Protein AF-A0AAW0B832-F1 (afdb_monomer)

Sequence (137 aa):
MTLVGKISTYDYYRGLEKLTNNAGNLAFKKQYDSFCRAVREWQHLKSLKRGGRGNDASRPVDQTTDGELAVLCPACPHPGVNLPSNWQSVNLKKRFIYNLFLAVDACFRLKQKLVSSKATDPGLGTGWSYMVPDEPY

Mean predicted aligned error: 8.17 Å

Structure (mmCIF, N/CA/C/O backbone):
data_AF-A0AAW0B832-F1
#
_entry.id   AF-A0AAW0B832-F1
#
loop_
_atom_site.group_PDB
_atom_site.id
_atom_site.type_symbol
_atom_site.label_atom_id
_atom_site.label_alt_id
_atom_site.label_comp_id
_atom_site.label_asym_id
_atom_site.label_entity_id
_atom_site.label_seq_id
_atom_site.pdbx_PDB_ins_code
_atom_site.Cartn_x
_atom_site.Cartn_y
_atom_site.Cartn_z
_atom_site.occupancy
_atom_site.B_iso_or_equiv
_atom_site.auth_seq_id
_atom_site.auth_comp_id
_atom_site.auth_asym_id
_atom_site.auth_atom_id
_atom_site.pdbx_PDB_model_num
ATOM 1 N N . MET A 1 1 ? 19.879 9.768 6.921 1.00 33.75 1 MET A N 1
ATOM 2 C CA . MET A 1 1 ? 19.620 10.073 5.494 1.00 33.75 1 MET A CA 1
ATOM 3 C C . MET A 1 1 ? 18.203 9.627 5.143 1.00 33.75 1 MET A C 1
ATOM 5 O O . MET A 1 1 ? 17.993 8.479 4.784 1.00 33.75 1 MET A O 1
ATOM 9 N N . THR A 1 2 ? 17.209 10.494 5.315 1.00 37.25 2 THR A N 1
ATOM 10 C CA . THR A 1 2 ? 15.787 10.152 5.125 1.00 37.25 2 THR A CA 1
ATOM 11 C C . THR A 1 2 ? 15.099 11.260 4.340 1.00 37.25 2 THR A C 1
ATOM 13 O O . THR A 1 2 ? 14.367 12.077 4.884 1.00 37.25 2 THR A O 1
ATOM 16 N N . LEU A 1 3 ? 15.367 11.295 3.034 1.00 43.53 3 LEU A N 1
ATOM 17 C CA . LEU A 1 3 ? 14.600 12.081 2.066 1.00 43.53 3 LEU A CA 1
ATOM 18 C C . LEU A 1 3 ? 14.451 11.302 0.746 1.00 43.53 3 LEU A C 1
ATOM 20 O O . LEU A 1 3 ? 14.678 11.822 -0.336 1.00 43.53 3 LEU A O 1
ATOM 24 N N . VAL A 1 4 ? 14.098 10.017 0.835 1.00 48.00 4 VAL A N 1
ATOM 25 C CA . VAL A 1 4 ? 13.929 9.128 -0.336 1.00 48.00 4 VAL A CA 1
ATOM 26 C C . VAL A 1 4 ? 12.585 9.375 -1.060 1.00 48.00 4 VAL A C 1
ATOM 28 O O . VAL A 1 4 ? 12.332 8.828 -2.123 1.00 48.00 4 VAL A O 1
ATOM 31 N N . GLY A 1 5 ? 11.709 10.233 -0.525 1.00 49.81 5 GLY A N 1
ATOM 32 C CA . GLY A 1 5 ? 10.308 10.347 -0.954 1.00 49.81 5 GLY A CA 1
ATOM 33 C C . GLY A 1 5 ? 9.942 11.463 -1.942 1.00 49.81 5 GLY A C 1
ATOM 34 O O . GLY A 1 5 ? 8.768 11.812 -1.990 1.00 49.81 5 GLY A O 1
ATOM 35 N N . LYS A 1 6 ? 10.877 12.078 -2.684 1.00 61.22 6 LYS A N 1
ATOM 36 C CA . LYS A 1 6 ? 10.565 13.256 -3.534 1.00 61.22 6 LYS A CA 1
ATOM 37 C C . LYS A 1 6 ? 11.015 13.169 -4.997 1.00 61.22 6 LYS A C 1
ATOM 39 O O . LYS A 1 6 ? 11.259 14.199 -5.615 1.00 61.22 6 LYS A O 1
ATOM 44 N N . ILE A 1 7 ? 11.124 11.974 -5.569 1.00 79.81 7 ILE A N 1
ATOM 45 C CA . ILE A 1 7 ? 11.352 11.826 -7.014 1.00 79.81 7 ILE A CA 1
ATOM 46 C C . ILE A 1 7 ? 10.223 11.007 -7.622 1.00 79.81 7 ILE A C 1
ATOM 48 O O . ILE A 1 7 ? 9.800 10.001 -7.050 1.00 79.81 7 ILE A O 1
ATOM 52 N N . SER A 1 8 ? 9.696 11.462 -8.756 1.00 86.56 8 SER A N 1
ATOM 53 C CA . SER A 1 8 ? 8.678 10.699 -9.471 1.00 86.56 8 SER A CA 1
ATOM 54 C C . SER A 1 8 ? 9.293 9.415 -10.042 1.00 86.56 8 SER A C 1
ATOM 56 O O . SER A 1 8 ? 10.498 9.348 -10.300 1.00 86.56 8 SER A O 1
ATOM 58 N N . THR A 1 9 ? 8.468 8.395 -10.304 1.00 88.19 9 THR A N 1
ATOM 59 C CA . THR A 1 9 ? 8.899 7.179 -11.021 1.00 88.19 9 THR A CA 1
ATOM 60 C C . THR A 1 9 ? 9.581 7.526 -12.347 1.00 88.19 9 THR A C 1
ATOM 62 O O . THR A 1 9 ? 10.537 6.868 -12.750 1.00 88.19 9 THR A O 1
ATOM 65 N N . TYR A 1 10 ? 9.108 8.586 -13.012 1.00 88.94 10 TYR A N 1
ATOM 66 C CA . TYR A 1 10 ? 9.704 9.114 -14.236 1.00 88.94 10 TYR A CA 1
ATOM 67 C C . TYR A 1 10 ? 11.121 9.644 -14.008 1.00 88.94 10 TYR A C 1
ATOM 69 O O . TYR A 1 10 ? 12.038 9.216 -14.702 1.00 88.94 10 TYR A O 1
ATOM 77 N N . ASP A 1 11 ? 11.325 10.512 -13.016 1.00 90.69 11 ASP A N 1
ATOM 78 C CA . ASP A 1 11 ? 12.644 11.098 -12.743 1.00 90.69 11 ASP A CA 1
ATOM 79 C C . ASP 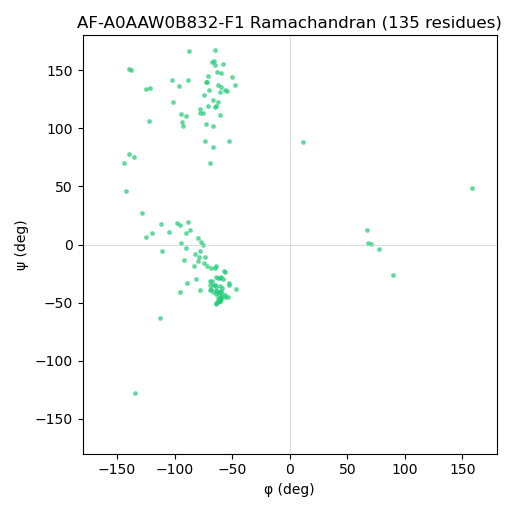A 1 11 ? 13.659 10.040 -12.316 1.00 90.69 11 ASP A C 1
ATOM 81 O O . ASP A 1 11 ? 14.809 10.073 -12.757 1.00 90.69 11 ASP A O 1
ATOM 85 N N . TYR A 1 12 ? 13.228 9.061 -11.515 1.00 90.62 12 TYR A N 1
ATOM 86 C CA . TYR A 1 12 ? 14.074 7.929 -11.146 1.00 90.62 12 TYR A CA 1
ATOM 87 C C . TYR A 1 12 ? 14.502 7.130 -12.382 1.00 90.62 12 TYR A C 1
ATOM 89 O O . TYR A 1 12 ? 15.691 6.879 -12.578 1.00 90.62 12 TYR A O 1
ATOM 97 N N . TYR A 1 13 ? 13.550 6.789 -13.255 1.00 91.75 13 TYR A N 1
ATOM 98 C CA . TYR A 1 13 ? 13.843 6.059 -14.486 1.00 91.75 13 TYR A CA 1
ATOM 99 C C . TYR A 1 13 ? 14.766 6.851 -15.423 1.00 91.75 13 TYR A C 1
ATOM 101 O O . TYR A 1 13 ? 15.730 6.301 -15.949 1.00 91.75 13 TYR A O 1
ATOM 109 N N . ARG A 1 14 ? 14.543 8.162 -15.573 1.00 89.50 14 ARG A N 1
ATOM 110 C CA . ARG A 1 14 ? 15.440 9.060 -16.323 1.00 89.50 14 ARG A CA 1
ATOM 111 C C . ARG A 1 14 ? 16.841 9.104 -15.716 1.00 89.50 14 ARG A C 1
ATOM 113 O O . ARG A 1 14 ? 17.817 9.213 -16.454 1.00 89.50 14 ARG A O 1
ATOM 120 N N . GLY A 1 15 ? 16.948 9.026 -14.392 1.00 91.12 15 GLY A N 1
ATOM 121 C CA . GLY A 1 15 ? 18.220 8.877 -13.692 1.00 91.12 15 GLY A CA 1
ATOM 122 C C . GLY A 1 15 ? 18.952 7.604 -14.112 1.00 91.12 15 GLY A C 1
ATOM 123 O O . GLY A 1 15 ? 20.124 7.679 -14.470 1.00 91.12 15 GLY A O 1
ATOM 124 N N . LEU A 1 16 ? 18.252 6.466 -14.155 1.00 90.81 16 LEU A N 1
ATOM 125 C CA . LEU A 1 16 ? 18.815 5.202 -14.646 1.00 90.81 16 LEU A CA 1
ATOM 126 C C . LEU A 1 16 ? 19.271 5.310 -16.106 1.00 90.81 16 LEU A C 1
ATOM 128 O O . LEU A 1 16 ? 20.401 4.943 -16.411 1.00 90.81 16 LEU A O 1
ATOM 132 N N . GLU A 1 17 ? 18.444 5.880 -16.989 1.00 90.44 17 GLU A N 1
ATOM 133 C CA . GLU A 1 17 ? 18.811 6.094 -18.398 1.00 90.44 17 GLU A CA 1
ATOM 134 C C . GLU A 1 17 ? 20.103 6.912 -18.533 1.00 90.44 17 GLU A C 1
ATOM 136 O O . GLU A 1 17 ? 20.990 6.545 -19.303 1.00 90.44 17 GLU A O 1
ATOM 141 N N . LYS A 1 18 ? 20.233 7.999 -17.762 1.00 90.06 18 LYS A N 1
ATOM 142 C CA . LYS A 1 18 ? 21.430 8.853 -17.771 1.00 90.06 18 LYS A CA 1
ATOM 143 C C . LYS A 1 18 ? 22.654 8.153 -17.188 1.00 90.06 18 LYS A C 1
ATOM 145 O O . LYS A 1 18 ? 23.745 8.338 -17.711 1.00 90.06 18 LYS A O 1
ATOM 150 N N . LEU A 1 19 ? 22.493 7.353 -16.134 1.00 91.19 19 LEU A N 1
ATOM 151 C CA . LEU A 1 19 ? 23.594 6.562 -15.573 1.00 91.19 19 LEU A CA 1
ATOM 152 C C . LEU A 1 19 ? 24.101 5.516 -16.570 1.00 91.19 19 LEU A C 1
ATOM 154 O O . LEU A 1 19 ? 25.299 5.260 -16.626 1.00 91.19 19 LEU A O 1
ATOM 158 N N . THR A 1 20 ? 23.205 4.938 -17.372 1.00 89.69 20 THR A N 1
ATOM 159 C CA . THR A 1 20 ? 23.568 3.965 -18.407 1.00 89.69 20 THR A CA 1
ATOM 160 C C . THR A 1 20 ? 24.148 4.625 -19.661 1.00 89.69 20 THR A C 1
ATOM 162 O O . THR A 1 20 ? 25.088 4.095 -20.243 1.00 89.69 20 THR A O 1
ATOM 165 N N . ASN A 1 21 ? 23.610 5.767 -20.094 1.00 89.56 21 ASN A N 1
ATOM 166 C CA . ASN A 1 21 ? 23.987 6.426 -21.347 1.00 89.56 21 ASN A CA 1
ATOM 167 C C . ASN A 1 21 ? 23.974 7.955 -21.218 1.00 89.56 21 ASN A C 1
ATOM 169 O O . ASN A 1 21 ? 23.133 8.647 -21.796 1.00 89.56 21 ASN A O 1
ATOM 173 N N . ASN A 1 22 ? 24.921 8.502 -20.463 1.00 88.44 22 ASN A N 1
ATOM 174 C CA . ASN A 1 22 ? 24.973 9.947 -20.243 1.00 88.44 22 ASN A CA 1
ATOM 175 C C . ASN A 1 22 ? 25.320 10.734 -21.522 1.00 88.44 22 ASN A C 1
ATOM 177 O O . ASN A 1 22 ? 24.865 11.859 -21.702 1.00 88.44 22 ASN A O 1
ATOM 181 N N . ALA A 1 23 ? 26.116 10.139 -22.417 1.00 89.88 23 ALA A N 1
ATOM 182 C CA . ALA A 1 23 ? 26.561 10.772 -23.659 1.00 89.88 23 ALA A CA 1
ATOM 183 C C . A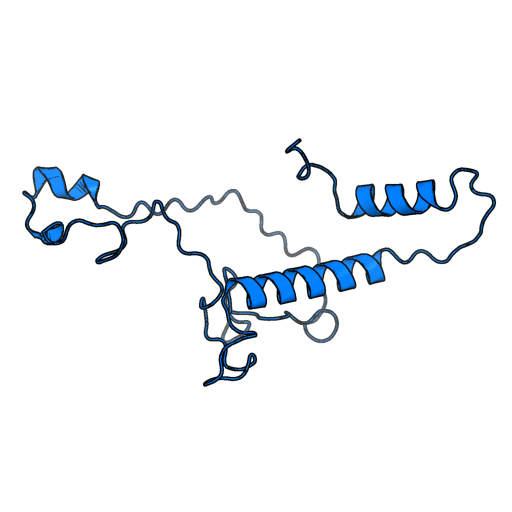LA A 1 23 ? 25.524 10.695 -24.795 1.00 89.88 23 ALA A C 1
ATOM 185 O O . ALA A 1 23 ? 25.724 11.304 -25.842 1.00 89.88 23 ALA A O 1
ATOM 186 N N . GLY A 1 24 ? 24.430 9.943 -24.617 1.00 85.69 24 GLY A N 1
ATOM 187 C CA . GLY A 1 24 ? 23.412 9.759 -25.653 1.00 85.69 24 GLY A CA 1
ATOM 188 C C . GLY A 1 24 ? 23.894 8.962 -26.871 1.00 85.69 24 GLY A C 1
ATOM 189 O O . GLY A 1 24 ? 23.209 8.947 -27.889 1.00 85.69 24 GLY A O 1
ATOM 190 N N . ASN A 1 25 ? 25.052 8.302 -26.784 1.00 89.44 25 ASN A N 1
ATOM 191 C CA . ASN A 1 25 ? 25.674 7.573 -27.891 1.00 89.44 25 ASN A CA 1
ATOM 192 C C . ASN A 1 25 ? 25.266 6.092 -27.952 1.00 89.44 25 ASN A C 1
ATOM 194 O O . ASN A 1 25 ? 25.495 5.439 -28.967 1.00 89.44 25 ASN A O 1
ATOM 198 N N . LEU A 1 26 ? 24.646 5.560 -26.895 1.00 87.75 26 LEU A N 1
ATOM 199 C CA . LEU A 1 26 ? 24.029 4.232 -26.909 1.00 87.75 26 LEU A CA 1
ATOM 200 C C . LEU A 1 26 ? 22.569 4.304 -27.382 1.00 87.75 26 LEU A C 1
ATOM 202 O O . LEU A 1 26 ? 21.818 5.198 -26.994 1.00 87.75 26 LEU A O 1
ATOM 206 N N . ALA A 1 27 ? 22.136 3.320 -28.168 1.00 83.62 27 ALA A N 1
ATOM 207 C CA . ALA A 1 27 ? 20.733 3.137 -28.522 1.00 83.62 27 ALA A CA 1
ATOM 208 C C . ALA A 1 27 ? 20.128 2.013 -27.673 1.00 83.62 27 ALA A C 1
ATOM 210 O O . ALA A 1 27 ? 20.603 0.879 -27.701 1.00 83.62 27 ALA A O 1
ATOM 211 N N . PHE A 1 28 ? 19.065 2.312 -26.928 1.00 85.38 28 PHE A N 1
ATOM 212 C CA . PHE A 1 28 ? 18.296 1.311 -26.191 1.00 85.38 28 PHE A CA 1
ATOM 213 C C . PHE A 1 28 ? 16.800 1.598 -26.293 1.00 85.38 28 PHE A C 1
ATOM 215 O O . PHE A 1 28 ? 16.362 2.741 -26.435 1.00 85.38 28 PHE A O 1
ATOM 222 N N . LYS A 1 29 ? 15.994 0.537 -26.217 1.00 87.50 29 LYS A N 1
ATOM 223 C CA . LYS A 1 29 ? 14.536 0.658 -26.179 1.00 87.50 29 LYS A CA 1
ATOM 224 C C . LYS A 1 29 ? 14.117 1.253 -24.837 1.00 87.50 29 LYS A C 1
ATOM 226 O O . LYS A 1 29 ? 14.542 0.767 -23.792 1.00 87.50 29 LYS A O 1
ATOM 231 N N . LYS A 1 30 ? 13.232 2.251 -24.856 1.00 87.75 30 LYS A N 1
ATOM 232 C CA . LYS A 1 30 ? 12.607 2.782 -23.639 1.00 87.75 30 LYS A CA 1
ATOM 233 C C . LYS A 1 30 ? 11.786 1.678 -22.960 1.00 87.75 30 LYS A C 1
ATOM 235 O O . LYS A 1 30 ? 10.882 1.109 -23.566 1.00 87.75 30 LYS A O 1
ATOM 240 N N . GLN A 1 31 ? 12.102 1.387 -21.703 1.00 91.62 31 GLN A N 1
ATOM 241 C CA . GLN A 1 31 ? 11.478 0.347 -20.868 1.00 91.62 31 GLN A CA 1
ATOM 242 C C . GLN A 1 31 ? 10.662 0.939 -19.709 1.00 91.62 31 GLN A C 1
ATOM 244 O O . GLN A 1 31 ? 10.356 0.238 -18.750 1.00 91.62 31 GLN A O 1
AT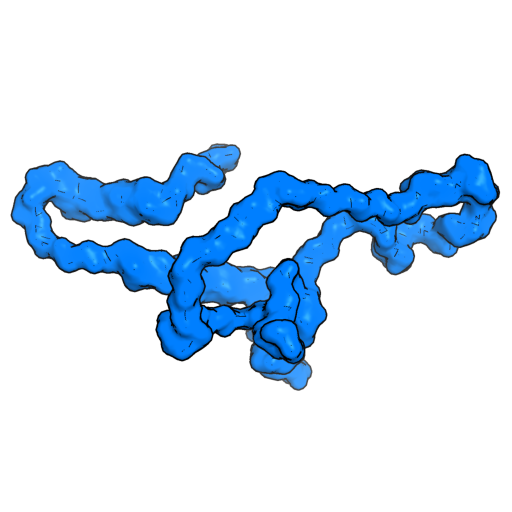OM 249 N N . TYR A 1 32 ? 10.308 2.225 -19.781 1.00 91.75 32 TYR A N 1
ATOM 250 C CA . TYR A 1 32 ? 9.593 2.922 -18.710 1.00 91.75 32 TYR A CA 1
ATOM 251 C C . TYR A 1 32 ? 8.304 2.203 -18.286 1.00 91.75 32 TYR A C 1
ATOM 253 O O . TYR A 1 32 ? 8.085 1.985 -17.100 1.00 91.75 32 TYR A O 1
ATOM 261 N N . ASP A 1 33 ? 7.491 1.751 -19.241 1.00 91.25 33 ASP A N 1
ATOM 262 C CA 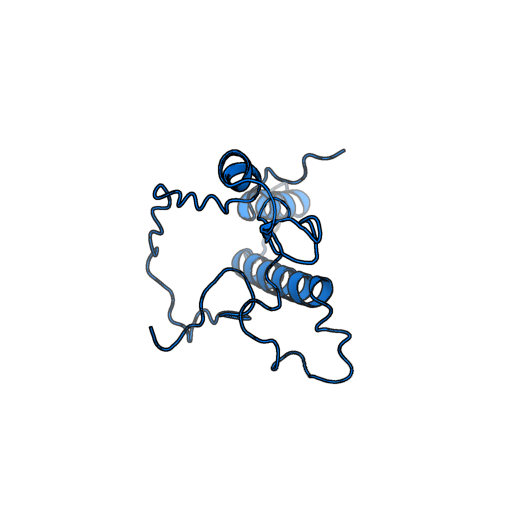. ASP A 1 33 ? 6.220 1.084 -18.930 1.00 91.25 33 ASP A CA 1
ATOM 263 C C . ASP A 1 33 ? 6.435 -0.295 -18.291 1.00 91.25 33 ASP A C 1
ATOM 265 O O . ASP A 1 33 ? 5.676 -0.722 -17.422 1.00 91.25 33 ASP A O 1
ATOM 269 N N . SER A 1 34 ? 7.486 -1.010 -18.700 1.00 93.62 34 SER A N 1
ATOM 270 C CA . SER A 1 34 ? 7.908 -2.266 -18.066 1.00 93.62 34 SER A CA 1
ATOM 271 C C . SER A 1 34 ? 8.408 -2.018 -16.641 1.00 93.62 34 SER A C 1
ATOM 273 O O . SER A 1 34 ? 8.054 -2.754 -15.725 1.00 93.62 34 SER A O 1
ATOM 275 N N . PHE A 1 35 ? 9.168 -0.940 -16.433 1.00 93.88 35 PHE A N 1
ATOM 276 C CA . PHE A 1 35 ? 9.628 -0.516 -15.114 1.00 93.88 35 PHE A CA 1
ATOM 277 C C . PHE A 1 35 ? 8.453 -0.162 -14.191 1.00 93.88 35 PHE A C 1
ATOM 279 O O . PHE A 1 35 ? 8.401 -0.641 -13.061 1.00 93.88 35 PHE A O 1
ATOM 286 N N . CYS A 1 36 ?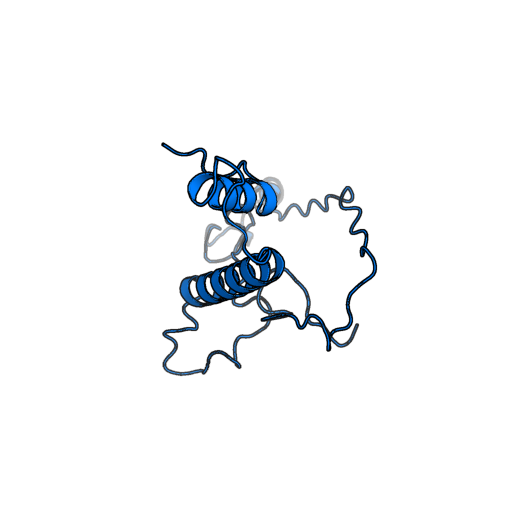 7.468 0.598 -14.675 1.00 92.19 36 CYS A N 1
ATOM 287 C CA . CYS A 1 36 ? 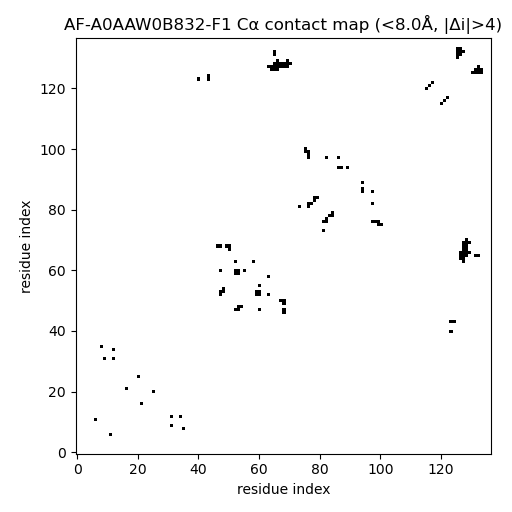6.254 0.917 -13.921 1.00 92.19 36 CYS A CA 1
ATOM 288 C C . CYS A 1 36 ? 5.478 -0.342 -13.500 1.00 92.19 36 CYS A C 1
ATOM 290 O O . CYS A 1 36 ? 5.043 -0.428 -12.351 1.00 92.19 36 CYS A O 1
ATOM 292 N N . ARG A 1 37 ? 5.345 -1.332 -14.395 1.00 92.50 37 ARG A N 1
ATOM 293 C CA . ARG A 1 37 ? 4.711 -2.626 -14.085 1.00 92.50 37 ARG A CA 1
ATOM 294 C C . ARG A 1 37 ? 5.472 -3.395 -13.005 1.00 92.50 37 ARG A C 1
ATOM 296 O O . ARG A 1 37 ? 4.873 -3.759 -11.998 1.00 92.50 37 ARG A O 1
ATOM 303 N N . ALA A 1 38 ? 6.791 -3.524 -13.144 1.00 95.06 38 ALA A N 1
ATOM 304 C CA . ALA A 1 38 ? 7.631 -4.181 -12.142 1.00 95.06 38 ALA A CA 1
ATOM 305 C C . ALA A 1 38 ? 7.546 -3.494 -10.766 1.00 95.06 38 ALA A C 1
ATOM 307 O O . ALA A 1 38 ? 7.471 -4.158 -9.734 1.00 95.06 38 ALA A O 1
ATOM 308 N N . VAL A 1 39 ? 7.509 -2.156 -10.731 1.00 93.50 39 VAL A N 1
ATOM 309 C CA . VAL A 1 39 ? 7.324 -1.398 -9.484 1.00 93.50 39 VAL A CA 1
ATOM 310 C C . VAL A 1 39 ? 5.950 -1.669 -8.867 1.00 93.50 39 VAL A C 1
ATOM 312 O O . VAL A 1 39 ? 5.873 -1.865 -7.654 1.00 93.50 39 VAL A O 1
ATOM 315 N N . ARG A 1 40 ? 4.877 -1.711 -9.668 1.00 92.06 40 ARG A N 1
ATOM 316 C CA . ARG A 1 40 ? 3.517 -2.031 -9.198 1.00 92.06 40 ARG A CA 1
ATOM 317 C C . ARG A 1 40 ? 3.448 -3.433 -8.589 1.00 92.06 40 ARG A C 1
ATOM 319 O O . ARG A 1 40 ? 2.953 -3.583 -7.474 1.00 92.06 40 ARG A O 1
ATOM 326 N N . GLU A 1 41 ? 3.980 -4.435 -9.283 1.00 94.31 41 GLU A N 1
ATOM 327 C CA . GLU A 1 41 ? 4.061 -5.817 -8.790 1.00 94.31 41 GLU A CA 1
ATOM 328 C C . GLU A 1 41 ? 4.877 -5.897 -7.497 1.00 94.31 41 GLU A C 1
ATOM 330 O O . GLU A 1 41 ? 4.436 -6.483 -6.507 1.00 94.31 41 GLU A O 1
ATOM 335 N N . TRP A 1 42 ? 6.033 -5.231 -7.451 1.00 95.06 42 TRP A N 1
ATOM 336 C CA . TRP A 1 42 ? 6.859 -5.178 -6.248 1.00 95.06 42 TRP A CA 1
ATOM 337 C C . TRP A 1 42 ? 6.122 -4.532 -5.069 1.00 95.06 42 TRP A C 1
ATOM 339 O O . TRP A 1 42 ? 6.142 -5.071 -3.962 1.00 95.06 42 TRP A O 1
ATOM 349 N N . GLN A 1 43 ? 5.439 -3.403 -5.279 1.00 92.56 43 GLN A N 1
ATOM 350 C CA . GLN A 1 43 ? 4.645 -2.745 -4.235 1.00 92.56 43 GLN A CA 1
ATOM 351 C C . GLN A 1 43 ? 3.529 -3.656 -3.715 1.00 92.56 43 GLN A C 1
ATOM 353 O O . GLN A 1 43 ? 3.318 -3.728 -2.501 1.00 92.56 43 GLN A O 1
ATOM 358 N N . HIS A 1 44 ? 2.868 -4.387 -4.612 1.00 92.94 44 HIS A N 1
ATOM 359 C CA . HIS A 1 44 ? 1.848 -5.362 -4.252 1.00 92.94 44 HIS A CA 1
ATOM 360 C C . HIS A 1 44 ? 2.424 -6.507 -3.397 1.00 92.94 44 HIS A C 1
ATOM 362 O O . HIS A 1 44 ? 1.949 -6.748 -2.285 1.00 92.94 44 HIS A O 1
ATOM 368 N N . LEU A 1 45 ? 3.534 -7.121 -3.820 1.00 94.81 45 LEU A N 1
ATOM 369 C CA . LEU A 1 45 ? 4.238 -8.145 -3.035 1.00 94.81 45 LEU A CA 1
ATOM 370 C C . LEU A 1 45 ? 4.691 -7.621 -1.663 1.00 94.81 45 LEU A C 1
ATOM 372 O O . LEU A 1 45 ? 4.639 -8.330 -0.655 1.00 94.81 45 LEU A O 1
ATOM 376 N N . LYS A 1 46 ? 5.123 -6.356 -1.587 1.00 94.88 46 LYS A N 1
ATOM 377 C CA . LYS A 1 46 ? 5.474 -5.710 -0.314 1.00 94.88 46 LYS A CA 1
ATOM 378 C C . LYS A 1 46 ? 4.261 -5.518 0.593 1.00 94.88 46 LYS A C 1
ATOM 380 O O . LYS A 1 46 ? 4.436 -5.623 1.807 1.00 94.88 46 LYS A O 1
ATOM 385 N N . SER A 1 47 ? 3.080 -5.244 0.041 1.00 93.31 47 SER A N 1
ATOM 386 C CA . SER A 1 47 ? 1.827 -5.188 0.801 1.00 93.31 47 SER A CA 1
ATOM 387 C C . SER A 1 47 ? 1.483 -6.562 1.383 1.00 93.31 47 SER A C 1
ATOM 389 O O . SER A 1 47 ? 1.367 -6.679 2.602 1.00 93.31 47 SER A O 1
ATOM 391 N N . LEU A 1 48 ? 1.496 -7.619 0.563 1.00 94.88 48 LEU A N 1
ATOM 392 C CA . LEU A 1 48 ? 1.278 -9.002 1.011 1.00 94.88 48 LEU A CA 1
ATOM 393 C C . LEU A 1 48 ? 2.256 -9.434 2.109 1.00 94.88 48 LEU A C 1
ATOM 395 O O . LEU A 1 48 ? 1.854 -10.022 3.112 1.00 94.88 48 LEU A O 1
ATOM 399 N N . LYS A 1 49 ? 3.545 -9.102 1.955 1.00 93.81 49 LYS A N 1
ATOM 400 C CA . LYS A 1 49 ? 4.565 -9.403 2.969 1.00 93.81 49 LYS A CA 1
ATOM 401 C C . LYS A 1 49 ? 4.293 -8.685 4.292 1.00 93.81 49 LYS A C 1
ATOM 403 O O . LYS A 1 49 ? 4.519 -9.268 5.347 1.00 93.81 49 LYS A O 1
ATOM 408 N N . ARG A 1 50 ? 3.846 -7.425 4.251 1.00 93.12 50 ARG A N 1
ATOM 409 C CA . ARG A 1 50 ? 3.503 -6.655 5.461 1.00 93.12 50 ARG A CA 1
ATOM 410 C C . ARG A 1 50 ? 2.249 -7.200 6.140 1.00 93.12 50 ARG A C 1
ATOM 412 O O . ARG A 1 50 ? 2.236 -7.268 7.360 1.00 93.12 50 ARG A O 1
ATOM 419 N N . GLY A 1 51 ? 1.251 -7.613 5.361 1.00 92.31 51 GLY A N 1
ATOM 420 C CA . GLY A 1 51 ? 0.031 -8.248 5.866 1.00 92.31 51 GLY A CA 1
ATOM 421 C C . GLY A 1 51 ? 0.202 -9.717 6.264 1.00 92.31 51 GLY A C 1
ATOM 422 O O . GLY A 1 51 ? -0.774 -10.362 6.615 1.00 92.31 51 GLY A O 1
ATOM 423 N N . GLY A 1 52 ? 1.410 -10.284 6.166 1.00 93.94 52 GLY A N 1
ATOM 424 C CA . GLY A 1 52 ? 1.680 -11.674 6.544 1.00 93.94 52 GLY A CA 1
ATOM 425 C C . GLY A 1 52 ? 1.081 -12.737 5.615 1.00 93.94 52 GLY A C 1
ATOM 426 O O . GLY A 1 52 ? 1.328 -13.918 5.834 1.00 93.94 52 GLY A O 1
ATOM 427 N N . ARG A 1 53 ? 0.375 -12.350 4.544 1.00 93.81 53 ARG A N 1
ATOM 428 C CA . ARG A 1 53 ? -0.325 -13.273 3.627 1.00 93.81 53 ARG A CA 1
ATOM 429 C C . ARG A 1 53 ? 0.598 -14.276 2.936 1.00 93.81 53 ARG A C 1
ATOM 431 O O . ARG A 1 53 ? 0.178 -15.376 2.620 1.00 93.81 53 ARG A O 1
ATOM 438 N N . GLY A 1 54 ? 1.864 -13.915 2.722 1.00 86.81 54 GLY A N 1
ATOM 439 C CA . GLY A 1 54 ? 2.862 -14.827 2.147 1.00 86.81 54 GLY A CA 1
ATOM 440 C C . GLY A 1 54 ? 3.357 -15.924 3.100 1.00 86.81 54 GLY A C 1
ATOM 441 O O . GLY A 1 54 ? 4.045 -16.830 2.647 1.00 86.81 54 GLY A O 1
ATOM 442 N N . ASN A 1 55 ? 3.034 -15.835 4.395 1.00 89.81 55 ASN A N 1
ATOM 443 C CA . ASN A 1 55 ? 3.433 -16.792 5.433 1.00 89.81 55 ASN A CA 1
ATOM 444 C C . ASN A 1 55 ? 2.219 -17.444 6.124 1.00 89.81 55 ASN A C 1
ATOM 446 O O . ASN A 1 55 ? 2.380 -18.081 7.165 1.00 89.81 55 ASN A O 1
ATOM 450 N N . ASP A 1 56 ? 1.006 -17.250 5.602 1.00 92.44 56 ASP A N 1
ATOM 451 C CA . ASP A 1 56 ? -0.192 -17.880 6.148 1.00 92.44 56 ASP A CA 1
ATOM 452 C C . ASP A 1 56 ? -0.219 -19.361 5.736 1.00 92.44 56 ASP A C 1
ATOM 454 O O . ASP A 1 56 ? -0.337 -19.691 4.559 1.00 92.44 56 ASP A O 1
ATOM 458 N N . ALA A 1 57 ? -0.075 -20.258 6.714 1.00 92.44 57 ALA A N 1
ATOM 459 C CA . ALA A 1 57 ? -0.115 -21.705 6.495 1.00 92.44 57 ALA A CA 1
ATOM 460 C C . ALA A 1 57 ? -1.544 -22.260 6.360 1.00 92.44 57 ALA A C 1
ATOM 462 O O . ALA A 1 57 ? -1.719 -23.411 5.966 1.00 92.44 57 ALA A O 1
ATOM 463 N N . SER A 1 58 ? -2.555 -21.471 6.729 1.00 94.69 58 SER A N 1
ATOM 464 C CA . SER A 1 58 ? -3.959 -21.883 6.747 1.00 94.69 58 SER A CA 1
ATOM 465 C C . SER A 1 58 ? -4.699 -21.495 5.472 1.00 94.69 58 SER A C 1
ATOM 467 O O . SER A 1 58 ? -5.479 -22.291 4.952 1.00 94.69 58 SER A O 1
ATOM 469 N N . ARG A 1 59 ? -4.442 -20.287 4.957 1.00 94.19 59 ARG A N 1
ATOM 470 C CA . ARG A 1 59 ? -5.114 -19.742 3.776 1.00 94.19 59 ARG A CA 1
ATOM 471 C C . ARG A 1 59 ? -4.106 -19.327 2.708 1.00 94.19 59 ARG A C 1
ATOM 473 O O . ARG A 1 59 ? -3.169 -18.594 3.027 1.00 94.19 59 ARG A O 1
ATOM 480 N N . PRO A 1 60 ? -4.335 -19.686 1.437 1.00 94.12 60 PRO A N 1
ATOM 481 C CA . PRO A 1 60 ? -3.561 -19.146 0.327 1.00 94.12 60 PRO A CA 1
ATOM 482 C C . PRO A 1 60 ? -3.773 -17.627 0.144 1.00 94.12 60 PRO A C 1
ATOM 484 O O . PRO A 1 60 ? -4.651 -17.001 0.747 1.00 94.12 60 PRO A O 1
ATOM 487 N N . VAL A 1 61 ? -2.914 -17.002 -0.669 1.00 94.00 61 VAL A N 1
ATOM 488 C CA . VAL A 1 61 ? -2.898 -15.540 -0.888 1.00 94.00 61 VAL A CA 1
ATOM 489 C C . VAL A 1 61 ? -4.177 -15.032 -1.560 1.00 94.00 61 VAL A C 1
ATOM 491 O O . VAL A 1 61 ? -4.638 -13.941 -1.242 1.00 94.00 61 VAL A O 1
ATOM 494 N N . ASP A 1 62 ? -4.770 -15.811 -2.456 1.00 91.38 62 ASP A N 1
ATOM 495 C CA . ASP A 1 62 ? -6.029 -15.498 -3.146 1.00 91.38 62 ASP A CA 1
ATOM 496 C C . ASP A 1 62 ? -7.243 -15.435 -2.203 1.00 91.38 62 ASP A C 1
ATOM 498 O O . ASP A 1 62 ? -8.224 -14.772 -2.519 1.00 91.38 62 ASP A O 1
ATOM 502 N N . GLN A 1 63 ? -7.155 -16.035 -1.013 1.00 93.75 63 GLN A N 1
ATOM 503 C CA . GLN A 1 63 ? -8.163 -15.927 0.049 1.00 93.75 63 GLN A CA 1
ATOM 504 C C . GLN A 1 63 ? -7.943 -14.724 0.984 1.00 93.75 63 GLN A C 1
ATOM 506 O O . GLN A 1 63 ? -8.444 -14.717 2.112 1.00 93.75 63 GLN A O 1
ATOM 511 N N . THR A 1 64 ? -7.169 -13.722 0.556 1.00 94.06 64 THR A N 1
ATOM 512 C CA . THR A 1 64 ? -7.061 -12.439 1.268 1.00 94.06 64 THR A CA 1
ATOM 513 C C . THR A 1 64 ? -8.402 -11.710 1.197 1.00 94.06 64 THR A C 1
ATOM 515 O O . THR A 1 64 ? -8.930 -11.496 0.106 1.00 94.06 64 THR A O 1
ATOM 518 N N . THR A 1 65 ? -8.964 -11.345 2.348 1.00 93.06 65 THR A N 1
ATOM 519 C CA . THR A 1 65 ? -10.288 -10.713 2.424 1.00 93.06 65 THR A CA 1
ATOM 520 C C . THR A 1 65 ? -10.212 -9.195 2.291 1.00 93.06 65 THR A C 1
ATOM 522 O O . THR A 1 65 ? -9.147 -8.585 2.423 1.00 93.06 65 THR A O 1
ATOM 525 N N . ASP A 1 66 ? -11.365 -8.566 2.076 1.00 93.19 66 ASP A N 1
ATOM 526 C CA . ASP A 1 66 ? -11.466 -7.115 1.954 1.00 93.19 66 ASP A CA 1
ATOM 527 C C . ASP A 1 66 ? -10.891 -6.392 3.175 1.00 93.19 66 ASP A C 1
ATOM 529 O O . ASP A 1 66 ? -11.148 -6.746 4.328 1.00 93.19 66 ASP A O 1
ATOM 533 N N . GLY A 1 67 ? -10.069 -5.380 2.907 1.00 93.12 67 GLY A N 1
ATOM 534 C CA . GLY A 1 67 ? -9.384 -4.583 3.918 1.00 93.12 67 GLY A CA 1
ATOM 535 C C . GLY A 1 67 ? -8.310 -5.320 4.728 1.00 93.12 67 GLY A C 1
ATOM 536 O O . GLY A 1 67 ? -7.689 -4.687 5.579 1.00 93.12 67 GLY A O 1
ATOM 537 N N . GLU A 1 68 ? -8.030 -6.606 4.481 1.00 94.06 68 GLU A N 1
ATOM 538 C CA . GLU A 1 68 ? -7.067 -7.389 5.279 1.00 94.06 68 GLU A CA 1
ATOM 539 C C . GLU A 1 68 ? -5.632 -6.825 5.205 1.00 94.06 68 GLU A C 1
ATOM 541 O O . GLU A 1 68 ? -4.860 -6.929 6.157 1.00 94.06 68 GLU A O 1
ATOM 546 N N . LEU A 1 69 ? -5.273 -6.169 4.098 1.00 94.69 69 LEU A N 1
ATOM 547 C CA . LEU A 1 69 ? -3.986 -5.490 3.906 1.00 94.69 69 LEU A CA 1
ATOM 548 C C . LEU A 1 69 ? -4.029 -3.994 4.252 1.00 94.69 69 LEU A C 1
ATOM 550 O O . LEU A 1 69 ? -3.032 -3.287 4.051 1.00 94.69 69 LEU A O 1
ATOM 554 N N . ALA A 1 70 ? -5.165 -3.461 4.706 1.00 93.50 70 ALA A N 1
ATOM 555 C CA . ALA A 1 70 ? -5.262 -2.068 5.119 1.00 93.50 70 ALA A CA 1
ATOM 556 C C . ALA A 1 70 ? -4.583 -1.874 6.481 1.00 93.50 70 ALA A C 1
ATOM 558 O O . ALA A 1 70 ? -4.875 -2.563 7.457 1.00 93.50 70 ALA A O 1
ATOM 559 N N . VAL A 1 71 ? -3.688 -0.889 6.576 1.00 90.38 71 VAL A N 1
ATOM 560 C CA . VAL A 1 71 ? -3.160 -0.482 7.881 1.00 90.38 71 VAL A CA 1
ATOM 561 C C . VAL A 1 71 ? -4.216 0.376 8.560 1.00 90.38 71 VAL A C 1
ATOM 563 O O . VAL A 1 71 ? -4.550 1.457 8.063 1.00 90.38 71 VAL A O 1
ATOM 566 N N . LEU A 1 72 ? -4.723 -0.110 9.694 1.00 89.00 72 LEU A N 1
ATOM 567 C CA . LEU A 1 72 ? -5.636 0.641 10.546 1.00 89.00 72 LEU A CA 1
ATOM 568 C C . LEU A 1 72 ? -4.960 1.924 11.028 1.00 89.00 72 LEU A C 1
ATOM 570 O O . LEU A 1 72 ? -3.801 1.923 11.445 1.00 89.00 72 LEU A O 1
ATOM 574 N N . CYS A 1 73 ? -5.696 3.032 10.983 1.00 89.19 73 CYS A N 1
ATOM 575 C CA . CYS A 1 73 ? -5.187 4.312 11.450 1.00 89.19 73 CYS A CA 1
ATOM 576 C C . CYS A 1 73 ? -4.916 4.240 12.965 1.00 89.19 73 CYS A C 1
ATOM 578 O O . CYS A 1 73 ? -5.865 4.034 13.723 1.00 89.19 73 CYS A O 1
ATOM 580 N N . PRO A 1 74 ? -3.672 4.447 13.437 1.00 89.38 74 PRO A N 1
ATOM 581 C CA . PRO A 1 74 ? -3.345 4.343 14.862 1.00 89.38 74 PRO A CA 1
ATOM 582 C C . PRO A 1 74 ? -3.971 5.464 15.705 1.00 89.38 74 PRO A C 1
ATOM 584 O O . PRO A 1 74 ? -4.103 5.316 16.917 1.00 89.38 74 PRO A O 1
ATOM 587 N N . ALA A 1 75 ? -4.355 6.575 15.069 1.00 88.69 75 ALA A N 1
ATOM 588 C CA . ALA A 1 75 ? -5.026 7.695 15.721 1.00 88.69 75 ALA A CA 1
ATOM 589 C C . ALA A 1 75 ? -6.543 7.487 15.867 1.00 88.69 75 ALA A C 1
ATOM 591 O O . ALA A 1 75 ? -7.173 8.168 16.673 1.00 88.69 75 ALA A O 1
ATOM 592 N N . CYS A 1 76 ? -7.142 6.566 15.104 1.00 91.31 76 CYS A N 1
ATOM 593 C CA . CYS A 1 76 ? -8.557 6.249 15.261 1.00 91.31 76 CYS A CA 1
ATOM 594 C C . CYS A 1 76 ? -8.791 5.486 16.579 1.00 91.31 76 CYS A C 1
ATOM 596 O O . CYS A 1 76 ? -7.937 4.695 16.986 1.00 91.31 76 CYS A O 1
ATOM 598 N N . PRO A 1 77 ? -9.930 5.702 17.258 1.00 93.12 77 PRO A N 1
ATOM 599 C CA . PRO A 1 77 ? -10.283 4.965 18.466 1.00 93.12 77 PRO A CA 1
ATOM 600 C C . PRO A 1 77 ? -10.637 3.506 18.133 1.00 93.12 77 PRO A C 1
ATOM 602 O O . PRO A 1 77 ? -11.595 3.243 17.408 1.00 93.12 77 PRO A O 1
ATOM 605 N N . HIS A 1 78 ? -9.885 2.562 18.698 1.00 92.88 78 HIS A N 1
ATOM 606 C CA . HIS A 1 78 ? -10.021 1.116 18.504 1.00 92.88 78 HIS A CA 1
ATOM 607 C C . HIS A 1 78 ? -10.251 0.415 19.853 1.00 92.88 78 HIS A C 1
ATOM 609 O O . HIS A 1 78 ? -9.313 0.280 20.655 1.00 92.88 78 HIS A O 1
ATOM 615 N N . PRO A 1 79 ? -11.483 -0.049 20.137 1.00 93.19 79 PRO A N 1
ATOM 616 C CA . PRO A 1 79 ? -11.782 -0.822 21.340 1.00 93.19 79 PRO A CA 1
ATOM 617 C C . PRO A 1 79 ? -10.866 -2.044 21.477 1.00 93.19 79 PRO A C 1
ATOM 619 O O . PRO A 1 79 ? -10.677 -2.793 20.525 1.00 93.19 79 PRO A O 1
ATOM 622 N N . GLY A 1 80 ? -10.285 -2.240 22.664 1.00 93.00 80 GLY A N 1
ATOM 623 C CA . GLY A 1 80 ? -9.379 -3.363 22.939 1.00 93.00 80 GLY A CA 1
ATOM 624 C C . GLY A 1 80 ? -7.956 -3.212 22.386 1.00 93.00 80 GLY A C 1
ATOM 625 O O . GLY A 1 80 ? -7.119 -4.060 22.678 1.00 93.00 80 GLY A O 1
ATOM 626 N N . VAL A 1 81 ? -7.659 -2.141 21.640 1.00 93.25 81 VAL A N 1
ATOM 627 C CA . VAL A 1 81 ? -6.313 -1.869 21.104 1.00 93.25 81 VAL A CA 1
ATOM 628 C C . VAL A 1 81 ? -5.710 -0.626 21.751 1.00 93.25 81 VAL A C 1
ATOM 630 O O . VAL A 1 81 ? -4.696 -0.720 22.436 1.00 93.25 81 VAL A O 1
ATOM 633 N N . ASN A 1 82 ? -6.326 0.544 21.554 1.00 93.56 82 ASN A N 1
ATOM 634 C CA . ASN A 1 82 ? -5.801 1.829 22.038 1.00 93.56 82 ASN A CA 1
ATOM 635 C C . ASN A 1 82 ? -6.801 2.608 22.915 1.00 93.56 82 ASN A C 1
ATOM 637 O O . ASN A 1 82 ? -6.523 3.741 23.305 1.00 93.56 82 ASN A O 1
ATOM 641 N N . LEU A 1 83 ? -7.945 2.005 23.252 1.00 93.94 83 LEU A N 1
ATOM 642 C CA . LEU A 1 83 ? -8.916 2.560 24.195 1.00 93.94 83 LEU A CA 1
ATOM 643 C C . LEU A 1 83 ? -8.813 1.887 25.576 1.00 93.94 83 LEU A C 1
ATOM 645 O O . LEU A 1 83 ? -8.669 0.664 25.640 1.00 93.94 83 LEU A O 1
ATOM 649 N N . PRO A 1 84 ? -8.958 2.640 26.686 1.00 93.69 84 PRO A N 1
ATOM 650 C CA . PRO A 1 84 ? -9.076 2.063 28.029 1.00 93.69 84 PRO A CA 1
ATOM 651 C C . PRO A 1 84 ? -10.286 1.130 28.143 1.00 93.69 84 PRO A C 1
ATOM 653 O O . PRO A 1 84 ? -11.324 1.413 27.560 1.00 93.69 84 PRO A O 1
ATOM 656 N N . SER A 1 85 ? -10.225 0.069 28.949 1.00 95.00 85 SER A N 1
ATOM 657 C CA . SER A 1 85 ? -11.329 -0.904 29.086 1.00 95.00 85 SER A CA 1
ATOM 658 C C . SER A 1 85 ? -12.663 -0.286 29.533 1.00 95.00 85 SER A C 1
ATOM 660 O O . SER A 1 85 ? -13.729 -0.753 29.144 1.00 95.00 85 SER A O 1
ATOM 662 N N . ASN A 1 86 ? -12.618 0.803 30.299 1.00 92.75 86 ASN A N 1
ATOM 663 C CA . ASN A 1 86 ? -13.783 1.531 30.800 1.00 92.75 86 ASN A CA 1
ATOM 664 C C . ASN A 1 86 ? -14.192 2.737 29.929 1.00 92.75 86 ASN A C 1
ATOM 666 O O . ASN A 1 86 ? -14.950 3.591 30.397 1.00 92.75 86 ASN A O 1
ATOM 670 N N . TRP A 1 87 ? -13.722 2.830 28.678 1.00 92.50 87 TRP A N 1
ATOM 671 C CA . TRP A 1 87 ? -13.999 3.963 27.781 1.00 92.50 87 TRP A CA 1
ATOM 672 C C . TRP A 1 87 ? -15.500 4.221 27.531 1.00 92.50 87 TRP A C 1
ATOM 674 O O . TRP A 1 87 ? -15.886 5.337 27.198 1.00 92.50 87 TRP A O 1
ATOM 684 N N . GLN A 1 88 ? -16.371 3.225 27.716 1.00 91.00 88 GLN A N 1
ATOM 685 C CA . GLN A 1 88 ? -17.830 3.386 27.585 1.00 91.00 88 GLN A CA 1
ATOM 686 C C . GLN A 1 88 ? -18.480 3.975 28.848 1.00 91.00 88 GLN A C 1
ATOM 688 O O . GLN A 1 88 ? -19.483 4.696 28.772 1.00 91.00 88 GLN A O 1
ATOM 693 N N . SER A 1 89 ? -17.888 3.697 30.009 1.00 93.44 89 SER A N 1
ATOM 694 C CA . SER A 1 89 ? -18.413 4.055 31.331 1.00 93.44 89 SER A CA 1
ATOM 695 C C . SER A 1 89 ? -17.947 5.427 31.816 1.00 93.44 89 SER A C 1
ATOM 697 O O . SER A 1 89 ? -18.363 5.873 32.885 1.00 93.44 89 SER A O 1
ATOM 699 N N . VAL A 1 90 ? -17.089 6.125 31.060 1.00 92.25 90 VAL A N 1
ATOM 700 C CA . VAL A 1 90 ? -16.722 7.503 31.404 1.00 92.25 90 VAL A CA 1
ATOM 701 C C . VAL A 1 90 ? -17.940 8.424 31.357 1.00 92.25 90 VAL A C 1
ATOM 703 O O . VAL A 1 90 ? -18.863 8.253 30.557 1.00 92.25 90 VAL A O 1
ATOM 706 N N . ASN A 1 91 ? -17.907 9.440 32.223 1.00 94.19 91 ASN A N 1
ATOM 707 C CA . ASN A 1 91 ? -18.917 10.489 32.290 1.00 94.19 91 ASN A CA 1
ATOM 708 C C . ASN A 1 91 ? -19.224 11.037 30.885 1.00 94.19 91 ASN A C 1
ATOM 710 O O . ASN A 1 91 ? -18.303 11.309 30.112 1.00 94.19 91 ASN A O 1
ATOM 714 N N . LEU A 1 92 ? -20.509 11.249 30.586 1.00 91.06 92 LEU A N 1
ATOM 715 C CA . LEU A 1 92 ? -20.993 11.792 29.312 1.00 91.06 92 LEU A CA 1
ATOM 716 C C . LEU A 1 92 ? -20.205 13.028 28.855 1.00 91.06 92 LEU A C 1
ATOM 718 O O . LEU A 1 92 ? -19.859 13.129 27.681 1.00 91.06 92 LEU A O 1
ATOM 722 N N . LYS A 1 93 ? -19.825 13.911 29.788 1.00 92.75 93 LYS A N 1
ATOM 723 C CA . LYS A 1 93 ? -19.041 15.123 29.501 1.00 92.75 93 LYS A CA 1
ATOM 724 C C . LYS A 1 93 ? -17.629 14.852 28.971 1.00 92.75 93 LYS A C 1
ATOM 726 O O . LYS A 1 93 ? -17.033 15.769 28.431 1.00 92.75 93 LYS A O 1
ATOM 731 N N . LYS A 1 94 ? -17.074 13.646 29.143 1.00 91.31 94 LYS A N 1
ATOM 732 C CA . LYS A 1 94 ? -15.709 13.260 28.729 1.00 91.31 94 LYS A CA 1
ATOM 733 C C . LYS A 1 94 ? -15.670 12.263 27.566 1.00 91.31 94 LYS A C 1
ATOM 735 O O . LYS A 1 94 ? -14.589 11.986 27.058 1.00 91.31 94 LYS A O 1
ATOM 740 N N . ARG A 1 95 ? -16.817 11.743 27.109 1.00 89.25 95 ARG A N 1
ATOM 741 C CA . ARG A 1 95 ? -16.869 10.755 26.012 1.00 89.25 95 ARG A CA 1
ATOM 742 C C . ARG A 1 95 ? -16.284 11.264 24.695 1.00 89.25 95 ARG A C 1
ATOM 744 O O . ARG A 1 95 ? -15.747 10.469 23.936 1.00 89.25 95 ARG A O 1
ATOM 751 N N . PHE A 1 96 ? -16.325 12.577 24.460 1.00 89.56 96 PHE A N 1
ATOM 752 C CA . PHE A 1 96 ? -15.791 13.202 23.247 1.00 89.56 96 PHE A CA 1
ATOM 753 C C . PHE A 1 96 ? -14.302 12.899 22.994 1.00 89.56 96 PHE A C 1
ATOM 755 O O . PHE A 1 96 ? -13.868 12.955 21.849 1.00 89.56 96 PHE A O 1
ATOM 762 N N . ILE A 1 97 ? -13.535 12.551 24.035 1.00 89.69 97 ILE A N 1
ATOM 763 C CA . ILE A 1 97 ? -12.110 12.195 23.939 1.00 89.69 97 ILE A CA 1
ATOM 764 C C . ILE A 1 97 ? -11.902 10.920 23.101 1.00 89.69 97 ILE A C 1
ATOM 766 O O . ILE A 1 97 ? -10.863 10.768 22.468 1.00 89.69 97 ILE A O 1
ATOM 770 N N . TYR A 1 98 ? -12.891 10.021 23.071 1.00 91.19 98 TYR A N 1
ATOM 771 C CA . TYR A 1 98 ? -12.823 8.740 22.359 1.00 91.19 98 TYR A CA 1
ATOM 772 C C . TYR A 1 98 ? -13.642 8.726 21.061 1.00 91.19 98 TYR A C 1
ATOM 774 O O . TYR A 1 98 ? -13.857 7.662 20.485 1.00 91.19 98 TYR A O 1
ATOM 782 N N . ASN A 1 99 ? -14.131 9.882 20.601 1.00 88.56 99 ASN A N 1
ATOM 783 C CA . ASN A 1 99 ? -14.924 9.954 19.377 1.00 88.56 99 ASN A CA 1
ATOM 784 C C . ASN A 1 99 ? -14.060 9.755 18.126 1.00 88.56 99 ASN A C 1
ATOM 786 O O . ASN A 1 99 ? -12.963 10.301 18.006 1.00 88.56 99 ASN A O 1
ATOM 790 N N . LEU A 1 100 ? -14.602 9.016 17.156 1.00 89.62 100 LEU A N 1
ATOM 791 C CA . LEU A 1 100 ? -14.025 8.901 15.822 1.00 89.62 100 LEU A CA 1
ATOM 792 C C . LEU A 1 100 ? -14.367 10.157 15.017 1.00 89.62 100 LEU A C 1
ATOM 794 O O . LEU A 1 100 ? -15.526 10.391 14.678 1.00 89.62 100 LEU A O 1
ATOM 798 N N . PHE A 1 101 ? -13.351 10.949 14.688 1.00 85.00 101 PHE A N 1
ATOM 799 C CA . PHE A 1 101 ? -13.490 12.071 13.766 1.00 85.00 101 PHE A CA 1
ATOM 800 C C . PHE A 1 101 ? -13.223 11.591 12.341 1.00 85.00 101 PHE A C 1
ATOM 802 O O . PHE A 1 101 ? -12.092 11.260 11.988 1.00 85.00 101 PHE A O 1
ATOM 809 N N . LEU A 1 102 ? -14.273 11.551 11.522 1.00 84.94 102 LEU A N 1
ATOM 810 C CA . LEU A 1 102 ? -14.162 11.261 10.097 1.00 84.94 102 LEU A CA 1
ATOM 811 C C . LEU A 1 102 ? -14.035 12.578 9.334 1.00 84.94 102 LEU A C 1
ATOM 813 O O . LEU A 1 102 ? -15.017 13.286 9.124 1.00 84.94 102 LEU A O 1
ATOM 817 N N . ALA A 1 103 ? -12.812 12.908 8.934 1.00 80.88 103 ALA A N 1
ATOM 818 C CA . ALA A 1 103 ? -12.558 13.987 7.994 1.00 80.88 103 ALA A CA 1
ATOM 819 C C . ALA A 1 103 ? -12.472 13.391 6.587 1.00 80.88 103 ALA A C 1
ATOM 821 O O . ALA A 1 103 ? -11.544 12.646 6.276 1.00 80.88 103 ALA A O 1
ATOM 822 N N . VAL A 1 104 ? -13.450 13.710 5.743 1.00 77.56 104 VAL A N 1
ATOM 823 C CA . VAL A 1 104 ? -13.396 13.386 4.317 1.00 77.56 104 VAL A CA 1
ATOM 824 C C . VAL A 1 104 ? -12.815 14.599 3.608 1.00 77.56 104 VAL A C 1
ATOM 826 O O . VAL A 1 104 ? -13.485 15.621 3.467 1.00 77.56 104 VAL A O 1
ATOM 829 N N . ASP A 1 105 ? -11.554 14.507 3.192 1.00 72.19 105 ASP A N 1
ATOM 830 C CA . ASP A 1 105 ? -10.972 15.527 2.327 1.00 72.19 105 ASP A CA 1
ATOM 831 C C . ASP A 1 105 ? -11.577 15.385 0.923 1.00 72.19 105 ASP A C 1
ATOM 833 O O . ASP A 1 105 ? -11.246 14.474 0.167 1.00 72.19 105 ASP A O 1
ATOM 837 N N . ALA A 1 106 ? -12.506 16.274 0.5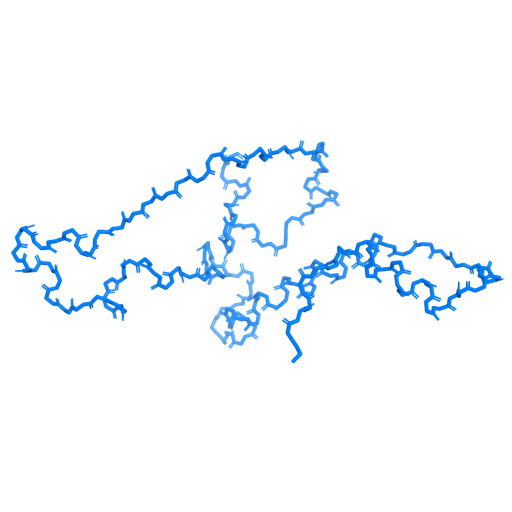76 1.00 61.84 106 ALA A N 1
ATOM 838 C CA . ALA A 1 106 ? -13.143 16.300 -0.737 1.00 61.84 106 ALA A CA 1
ATOM 839 C C . ALA A 1 106 ? -12.267 16.967 -1.822 1.00 61.84 106 ALA A C 1
ATOM 841 O O . ALA A 1 106 ? -12.717 17.129 -2.959 1.00 61.84 106 ALA A O 1
ATOM 842 N N . CYS A 1 107 ? -11.013 17.340 -1.522 1.00 63.09 107 CYS A N 1
ATOM 843 C CA . CYS A 1 107 ? -10.088 17.883 -2.523 1.00 63.09 107 CYS A CA 1
ATOM 844 C C . CYS A 1 107 ? -9.501 16.819 -3.466 1.00 63.09 107 CYS A C 1
ATOM 846 O O . CYS A 1 107 ? -8.763 17.164 -4.397 1.00 63.09 107 CYS A O 1
ATOM 848 N N . PHE A 1 108 ? -9.853 15.539 -3.313 1.00 56.34 108 PHE A N 1
ATOM 849 C CA . PHE A 1 108 ? -9.555 14.534 -4.329 1.00 56.34 108 PHE A CA 1
ATOM 850 C C . PHE A 1 108 ? -10.481 14.722 -5.530 1.00 56.34 108 PHE A C 1
ATOM 852 O O . PHE A 1 108 ? -11.524 14.085 -5.665 1.00 56.34 108 PHE A O 1
ATOM 859 N N . ARG A 1 109 ? -10.053 15.545 -6.491 1.00 51.03 109 ARG A N 1
ATOM 860 C CA . ARG A 1 109 ? -10.467 15.331 -7.880 1.00 51.03 109 ARG A CA 1
ATOM 861 C C . ARG A 1 109 ? -9.844 14.018 -8.336 1.00 51.03 109 ARG A C 1
ATOM 863 O O . ARG A 1 109 ? -8.781 14.018 -8.960 1.00 51.03 109 ARG A O 1
ATOM 870 N N . LEU A 1 110 ? -10.508 12.907 -8.030 1.00 52.47 110 LEU A N 1
ATOM 871 C CA . LEU A 1 110 ? -10.223 11.597 -8.599 1.00 52.47 110 LEU A CA 1
ATOM 872 C C . LEU A 1 110 ? -10.642 11.649 -10.074 1.00 52.47 110 LEU A C 1
ATOM 874 O O . LEU A 1 110 ? -11.669 11.125 -10.490 1.00 52.47 110 LEU A O 1
ATOM 878 N N . LYS A 1 111 ? -9.883 12.398 -10.882 1.00 50.91 111 LYS A N 1
ATOM 879 C CA . LYS A 1 111 ? -10.017 12.349 -12.330 1.00 50.91 111 LYS A CA 1
ATOM 880 C C . LYS A 1 111 ? -9.569 10.953 -12.721 1.00 50.91 111 LYS A C 1
ATOM 882 O O . LYS A 1 111 ? -8.367 10.696 -1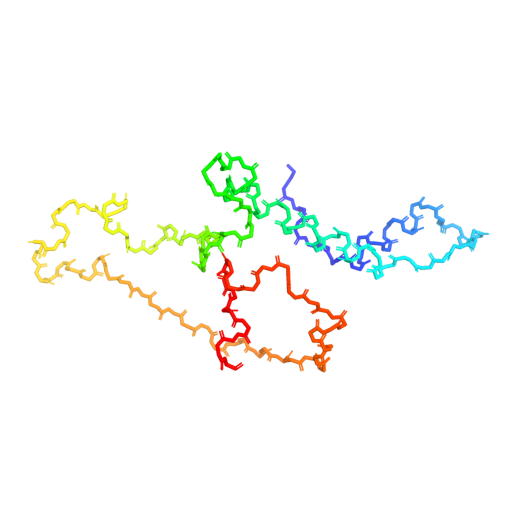2.778 1.00 50.91 111 LYS A O 1
ATOM 887 N N . GLN A 1 112 ? -10.532 10.079 -13.001 1.00 52.06 112 GLN A N 1
ATOM 888 C CA . GLN A 1 112 ? -10.328 8.965 -13.914 1.00 52.06 112 GLN A CA 1
ATOM 889 C C . GLN A 1 112 ? -9.774 9.565 -15.213 1.00 52.06 112 GLN A C 1
AT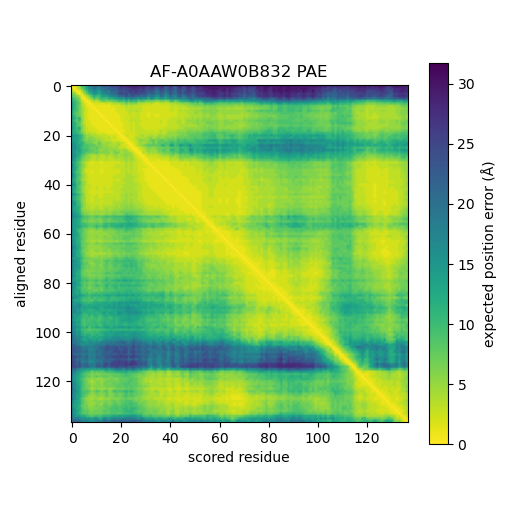OM 891 O O . GLN A 1 112 ? -10.512 10.004 -16.093 1.00 52.06 112 GLN A O 1
ATOM 896 N N . LYS A 1 113 ? -8.448 9.691 -15.316 1.00 52.94 113 LYS A N 1
ATOM 897 C CA . LYS A 1 113 ? -7.803 9.866 -16.612 1.00 52.94 113 LYS A CA 1
ATOM 898 C C . LYS A 1 113 ? -8.176 8.609 -17.385 1.00 52.94 113 LYS A C 1
ATOM 900 O O . LYS A 1 113 ? -7.762 7.548 -16.939 1.00 52.94 113 LYS A O 1
ATOM 905 N N . LEU A 1 114 ? -9.008 8.757 -18.426 1.00 49.03 114 LEU A N 1
ATOM 906 C CA . LEU A 1 114 ? -9.374 7.750 -19.437 1.00 49.03 114 LEU A CA 1
ATOM 907 C C . LEU A 1 114 ? -8.924 6.337 -19.049 1.00 49.03 114 LEU A C 1
ATOM 909 O O . LEU A 1 114 ? -7.792 5.937 -19.321 1.00 49.03 114 LEU A O 1
ATOM 913 N N . VAL A 1 115 ? -9.793 5.648 -18.314 1.00 59.69 115 VAL A N 1
ATOM 914 C CA . VAL A 1 115 ? -9.479 4.374 -17.671 1.00 59.69 115 VAL A CA 1
ATOM 915 C C . VAL A 1 115 ? -9.207 3.327 -18.739 1.00 59.69 115 VAL A C 1
ATOM 917 O O . VAL A 1 115 ? -10.060 3.024 -19.570 1.00 59.69 115 VAL A O 1
ATOM 920 N N . SER A 1 116 ? -7.983 2.806 -18.712 1.00 70.50 116 SER A N 1
ATOM 921 C CA . SER A 1 116 ? -7.616 1.547 -19.352 1.00 70.50 116 SER A CA 1
ATOM 922 C C . SER A 1 116 ? -8.613 0.456 -18.942 1.00 70.50 116 SER A C 1
ATOM 924 O O . SER A 1 116 ? -9.084 0.453 -17.810 1.00 70.50 116 SER A O 1
ATOM 926 N N . SER A 1 117 ? -8.963 -0.474 -19.828 1.00 82.12 117 SER A N 1
ATOM 927 C CA . SER A 1 117 ? -9.919 -1.534 -19.473 1.00 82.12 117 SER A CA 1
ATOM 928 C C . SER A 1 117 ? -9.358 -2.458 -18.378 1.00 82.12 117 SER A C 1
ATOM 930 O O . SER A 1 117 ? -8.142 -2.640 -18.308 1.00 82.12 117 SER A O 1
ATOM 932 N N . LYS A 1 118 ? -10.219 -3.122 -17.584 1.00 80.81 118 LYS A N 1
ATOM 933 C CA . LYS A 1 118 ? -9.789 -4.179 -16.635 1.00 80.81 118 LYS A CA 1
ATOM 934 C C . LYS A 1 118 ? -8.950 -5.266 -17.329 1.00 80.81 118 LYS A C 1
ATOM 936 O O . LYS A 1 118 ? -8.024 -5.800 -16.734 1.00 80.81 118 LYS A O 1
ATOM 941 N N . ALA A 1 119 ? -9.235 -5.558 -18.603 1.00 84.81 119 ALA A N 1
ATOM 942 C CA . ALA A 1 119 ? -8.468 -6.514 -19.402 1.00 84.81 119 ALA A CA 1
ATOM 943 C C . ALA A 1 119 ? -7.052 -6.016 -19.745 1.00 84.81 119 ALA A C 1
ATOM 945 O O . ALA A 1 119 ? -6.129 -6.811 -19.887 1.00 84.81 119 ALA A O 1
ATOM 946 N N . THR A 1 120 ? -6.874 -4.703 -19.893 1.00 84.50 120 THR A N 1
ATOM 947 C CA . THR A 1 120 ? -5.586 -4.082 -20.228 1.00 84.50 120 THR A CA 1
ATOM 948 C C . THR A 1 120 ? -4.774 -3.732 -18.979 1.00 84.50 120 THR A C 1
ATOM 950 O O . THR A 1 120 ? -3.547 -3.789 -19.021 1.00 84.50 120 THR A O 1
ATOM 953 N N . ASP A 1 121 ? -5.438 -3.370 -17.878 1.00 84.38 121 ASP A N 1
ATOM 954 C CA . ASP A 1 121 ? -4.806 -3.010 -16.608 1.00 84.38 121 ASP A CA 1
ATOM 955 C C . ASP A 1 121 ? -5.566 -3.581 -15.389 1.00 84.38 121 ASP A C 1
ATOM 957 O O . ASP A 1 121 ? -6.312 -2.857 -14.724 1.00 84.38 121 ASP A O 1
ATOM 961 N N . PRO A 1 122 ? -5.405 -4.881 -15.079 1.00 87.31 122 PRO A N 1
ATOM 962 C CA . PRO A 1 122 ? -6.103 -5.513 -13.962 1.00 87.31 122 PRO A CA 1
ATOM 963 C C . PRO A 1 122 ? -5.555 -5.056 -12.603 1.00 87.31 122 PRO A C 1
ATOM 965 O O . PRO A 1 122 ? -4.341 -4.937 -12.399 1.00 87.31 122 PRO A O 1
ATOM 968 N N . GLY A 1 123 ? -6.442 -4.835 -11.631 1.00 87.00 123 GLY A N 1
ATOM 969 C CA . GLY A 1 123 ? -6.061 -4.614 -10.234 1.00 87.00 123 GLY A CA 1
ATOM 970 C C . GLY A 1 123 ? -5.353 -5.843 -9.650 1.00 87.00 123 GLY A C 1
ATOM 971 O O . GLY A 1 123 ? -5.776 -6.968 -9.875 1.00 87.00 123 GLY A O 1
ATOM 972 N N . LEU A 1 124 ? -4.271 -5.644 -8.887 1.00 88.75 124 LEU A N 1
ATOM 973 C CA . LEU A 1 124 ? -3.513 -6.751 -8.274 1.00 88.75 124 LEU A CA 1
ATOM 974 C C . LEU A 1 124 ? -4.072 -7.193 -6.908 1.00 88.75 124 LEU A C 1
ATOM 976 O O . LEU A 1 124 ? -3.399 -7.899 -6.183 1.00 88.75 124 LEU A O 1
ATOM 980 N N . GLY A 1 125 ? -5.266 -6.760 -6.511 1.00 88.06 125 GLY A N 1
ATOM 981 C CA . GLY A 1 125 ? -5.807 -7.016 -5.169 1.00 88.06 125 GLY A CA 1
ATOM 982 C C . GLY A 1 125 ? -6.883 -6.004 -4.813 1.00 88.06 125 GLY A C 1
ATOM 983 O O . GLY A 1 125 ? -6.796 -5.325 -3.787 1.00 88.06 125 GLY A O 1
ATOM 984 N N . THR A 1 126 ? -7.824 -5.804 -5.735 1.00 89.75 126 THR A N 1
ATOM 985 C CA . THR A 1 126 ? -8.937 -4.871 -5.564 1.00 89.75 126 THR A CA 1
ATOM 986 C C . THR A 1 126 ? -9.758 -5.306 -4.346 1.00 89.75 126 THR A C 1
ATOM 988 O O . THR A 1 126 ? -10.030 -6.491 -4.195 1.00 89.75 126 THR A O 1
ATOM 991 N N . GLY A 1 127 ? -10.082 -4.384 -3.436 1.00 91.50 127 GLY A N 1
ATOM 992 C CA . GLY A 1 127 ? -10.721 -4.709 -2.153 1.00 91.50 127 GLY A CA 1
ATOM 993 C C . GLY A 1 127 ? -9.763 -4.997 -0.995 1.00 91.50 127 GLY A C 1
ATOM 994 O O . GLY A 1 127 ? -10.100 -4.729 0.153 1.00 91.50 127 GLY A O 1
ATOM 995 N N . TRP A 1 128 ? -8.533 -5.461 -1.242 1.00 94.00 128 TRP A N 1
ATOM 996 C CA . TRP A 1 128 ? -7.671 -5.975 -0.161 1.00 94.00 128 TRP A CA 1
ATOM 997 C C . TRP A 1 128 ? -7.115 -4.901 0.781 1.00 94.00 128 TRP A C 1
ATOM 999 O O . TRP A 1 128 ? -6.651 -5.223 1.869 1.00 94.00 128 TRP A O 1
ATOM 1009 N N . SER A 1 129 ? -7.105 -3.629 0.383 1.00 92.75 129 SER A N 1
ATOM 1010 C CA . SER A 1 129 ? -6.527 -2.533 1.173 1.00 92.75 129 SER A CA 1
ATOM 1011 C C . SER A 1 129 ? -7.479 -1.332 1.197 1.00 92.75 129 SER A C 1
ATOM 1013 O O . SER A 1 129 ? -8.646 -1.482 1.530 1.00 92.75 129 SER A O 1
ATOM 1015 N N . TYR A 1 130 ? -7.007 -0.132 0.860 1.00 87.19 130 TYR A N 1
ATOM 1016 C CA . TYR A 1 130 ? -7.811 1.096 0.913 1.00 87.19 130 TYR A CA 1
ATOM 1017 C C . TYR A 1 130 ? -8.775 1.294 -0.268 1.00 87.19 130 TYR A C 1
ATOM 1019 O O . TYR A 1 130 ? -9.595 2.207 -0.228 1.00 87.19 130 TYR A O 1
ATOM 1027 N N . MET A 1 131 ? -8.654 0.492 -1.329 1.00 84.88 131 MET A N 1
ATOM 1028 C CA . MET A 1 131 ? -9.530 0.558 -2.503 1.00 84.88 131 MET A CA 1
ATOM 1029 C C . MET A 1 131 ? -10.636 -0.484 -2.370 1.00 84.88 131 MET A C 1
ATOM 1031 O O . MET A 1 131 ? -10.347 -1.622 -2.007 1.00 84.88 131 MET A O 1
ATOM 1035 N N . VAL A 1 132 ? -11.869 -0.099 -2.698 1.00 86.56 132 VAL A N 1
ATOM 1036 C CA . VAL A 1 132 ? -13.033 -0.998 -2.696 1.00 86.56 132 VAL A CA 1
ATOM 1037 C C . VAL A 1 132 ? -12.903 -2.099 -3.757 1.00 86.56 132 VAL A C 1
ATOM 1039 O O . VAL A 1 132 ? -12.153 -1.910 -4.720 1.00 86.56 132 VAL A O 1
ATOM 1042 N N . PRO A 1 133 ? -13.610 -3.233 -3.601 1.00 87.69 133 PRO A N 1
ATOM 1043 C CA . PRO A 1 133 ? -13.728 -4.244 -4.644 1.00 87.69 133 PRO A CA 1
ATOM 1044 C C . PRO A 1 133 ? -14.323 -3.690 -5.944 1.00 87.69 133 PRO A C 1
ATOM 1046 O O . PRO A 1 133 ? -15.057 -2.704 -5.956 1.00 87.69 133 PRO A O 1
ATOM 1049 N N . ASP A 1 134 ? -13.996 -4.368 -7.040 1.00 83.44 134 ASP A N 1
ATOM 1050 C CA . ASP A 1 134 ? -14.365 -4.011 -8.414 1.00 83.44 134 ASP A CA 1
ATOM 1051 C C . ASP A 1 134 ? -15.837 -4.276 -8.768 1.00 83.44 134 ASP A C 1
ATOM 1053 O O . ASP A 1 134 ? -16.292 -3.819 -9.812 1.00 83.44 134 ASP A O 1
ATOM 1057 N N . GLU A 1 135 ? -16.530 -5.068 -7.953 1.00 82.69 135 GLU A N 1
ATOM 1058 C CA . GLU A 1 135 ? -17.956 -5.385 -8.026 1.00 82.69 135 GLU A CA 1
ATOM 1059 C C . GLU A 1 135 ? -18.525 -5.343 -6.598 1.00 82.69 135 GLU A C 1
ATOM 1061 O O . GLU A 1 135 ? -17.783 -5.608 -5.647 1.00 82.69 135 GLU A O 1
ATOM 1066 N N . PRO A 1 136 ? -19.812 -4.998 -6.401 1.00 74.62 136 PRO A N 1
ATOM 1067 C CA . PRO A 1 136 ? -20.883 -4.921 -7.406 1.00 74.62 136 PRO A CA 1
ATOM 1068 C C . PRO A 1 136 ? -21.053 -3.559 -8.110 1.00 74.62 136 PRO A C 1
ATOM 1070 O O . PRO A 1 136 ? -22.076 -3.352 -8.758 1.00 74.62 136 PRO A O 1
ATOM 1073 N N . TYR A 1 137 ? -20.128 -2.616 -7.928 1.00 59.34 137 TYR A N 1
ATOM 1074 C CA . TYR A 1 137 ? -20.303 -1.211 -8.323 1.00 59.34 137 TYR A CA 1
ATOM 1075 C C . TYR A 1 137 ? -19.981 -0.902 -9.789 1.00 59.34 137 TYR A C 1
ATOM 1077 O O . TYR A 1 137 ? -18.992 -1.456 -10.317 1.00 59.34 137 TYR A O 1
#

Foldseek 3Di:
DPDPPPDDLVRVLVVVVCVVCVPVPDDDDDCSVVSVVVVLVVVLVVLCVVLCQVVDPPDHNVPQAFASSADDDPPQQDPPPPDDVCLVVDDPVPNVVNDGDDDDPPPPPVPPPPDDDCVRPPDPQARNYPHHHPPDD

Organism: NCBI:txid297713

Radius of gyration: 21.81 Å; Cα contacts (8 Å, |Δi|>4): 75; chains: 1; bounding box: 48×40×61 Å

Solvent-accessible surface area (backbone atoms only — not comparable to full-atom values): 9097 Å² total; per-residue (Å²): 141,89,78,88,86,81,67,52,76,64,58,52,49,52,48,53,52,39,75,75,37,71,84,66,80,67,88,76,82,88,51,62,70,60,51,53,49,53,50,51,53,50,53,50,55,50,45,38,57,73,52,43,41,82,73,45,90,87,48,62,63,88,72,62,46,74,39,61,55,40,81,76,64,86,87,53,68,36,87,86,75,79,43,63,95,59,62,83,75,50,58,79,93,58,44,73,82,63,56,76,82,85,81,80,77,79,82,69,77,78,69,76,68,80,73,69,49,64,91,79,56,64,75,95,56,63,15,24,32,93,50,70,49,78,64,97,109

pLDDT: mean 85.22, std 13.56, range [33.75, 95.06]

Secondary structure (DSSP, 8-state):
----S---HHHHHHHHHHHH-TTS-S-----HHHHHHHHHHHHHHHHHHHTTGGG-SSS-GGGPPTTTTPPPPTTS--TTTTS-TTTTTS-GGGGGGG-------TT------SPPPTTTS--SSTTSSSSPPSS--